Protein AF-A0A496P4K1-F1 (afdb_monomer_lite)

Structure (mmCIF, N/CA/C/O backbone):
data_AF-A0A496P4K1-F1
#
_entry.id   AF-A0A496P4K1-F1
#
loop_
_atom_site.group_PDB
_atom_site.id
_atom_site.type_symbol
_atom_site.label_atom_id
_atom_site.label_alt_id
_atom_site.label_comp_id
_atom_site.label_asym_id
_atom_site.label_entity_id
_atom_site.label_seq_id
_atom_site.pdbx_PDB_ins_code
_atom_site.Cartn_x
_atom_site.Cartn_y
_atom_site.Cartn_z
_atom_site.occupancy
_atom_site.B_iso_or_equiv
_atom_site.auth_seq_id
_atom_site.auth_comp_id
_atom_site.auth_asym_id
_atom_site.auth_atom_id
_atom_site.pdbx_PDB_model_num
ATOM 1 N N . MET A 1 1 ? -12.258 8.356 24.404 1.00 55.25 1 MET A N 1
ATOM 2 C CA . MET A 1 1 ? -12.720 7.614 23.202 1.00 55.25 1 MET A CA 1
ATOM 3 C C . MET A 1 1 ? -12.269 8.239 21.878 1.00 55.25 1 MET A C 1
ATOM 5 O O . MET A 1 1 ? -11.726 7.492 21.076 1.00 55.25 1 MET A O 1
ATOM 9 N N . LYS A 1 2 ? -12.428 9.558 21.637 1.00 53.59 2 LYS A N 1
ATOM 10 C CA . LYS A 1 2 ? -11.995 10.214 20.376 1.00 53.59 2 LYS A CA 1
ATOM 11 C C . LYS A 1 2 ? -10.505 10.001 20.045 1.00 53.59 2 LYS A C 1
ATOM 13 O O . LYS A 1 2 ? -10.204 9.513 18.964 1.00 53.59 2 LYS A O 1
ATOM 18 N N . GLU A 1 3 ? -9.609 10.233 21.006 1.00 62.62 3 GLU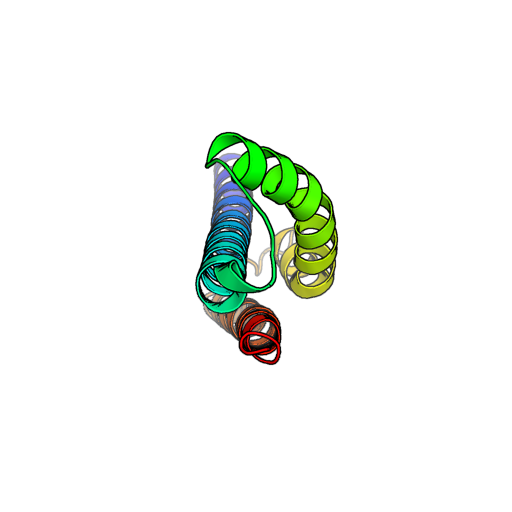 A N 1
ATOM 19 C CA . GLU A 1 3 ? -8.149 10.022 20.874 1.00 62.62 3 GLU A CA 1
ATOM 20 C C . GLU A 1 3 ? -7.757 8.602 20.400 1.00 62.62 3 GLU A C 1
ATOM 22 O O . GLU A 1 3 ? -6.831 8.425 19.612 1.00 62.62 3 GLU A O 1
ATOM 27 N N . SER A 1 4 ? -8.496 7.569 20.830 1.00 72.88 4 SER A N 1
ATOM 28 C CA . SER A 1 4 ? -8.219 6.168 20.463 1.00 72.88 4 SER A CA 1
ATOM 29 C C . SER A 1 4 ? -8.514 5.894 18.989 1.00 72.88 4 SER A C 1
ATOM 31 O O . SER A 1 4 ? -7.758 5.193 18.319 1.00 72.88 4 SER A O 1
ATOM 33 N N . ARG A 1 5 ? -9.593 6.479 18.456 1.00 82.25 5 ARG A N 1
ATOM 34 C CA . ARG A 1 5 ? -10.035 6.210 17.084 1.00 82.25 5 ARG A CA 1
ATOM 35 C C . ARG A 1 5 ? -9.141 6.871 16.044 1.00 82.25 5 ARG A C 1
ATOM 37 O O . ARG A 1 5 ? -8.875 6.245 15.023 1.00 82.25 5 ARG A O 1
ATOM 44 N N . PHE A 1 6 ? -8.636 8.074 16.326 1.00 86.12 6 PHE A N 1
ATOM 45 C CA . PHE A 1 6 ? -7.630 8.725 15.482 1.00 86.12 6 PHE A CA 1
ATOM 46 C C . PHE A 1 6 ? -6.363 7.880 15.367 1.00 86.12 6 PHE A C 1
ATOM 48 O O . PHE A 1 6 ? -5.852 7.694 14.266 1.00 86.12 6 PHE A O 1
ATOM 55 N N . ARG A 1 7 ? -5.902 7.297 16.480 1.00 88.06 7 ARG A N 1
ATOM 56 C CA . ARG A 1 7 ? -4.744 6.396 16.471 1.00 88.06 7 ARG A CA 1
ATOM 57 C C . ARG A 1 7 ? -4.992 5.149 15.622 1.00 88.06 7 ARG A C 1
ATOM 59 O O . ARG A 1 7 ? -4.119 4.762 14.856 1.00 88.06 7 ARG A O 1
ATOM 66 N N . GLU A 1 8 ? -6.169 4.533 15.725 1.00 88.25 8 GLU A N 1
ATOM 67 C CA . GLU A 1 8 ? -6.524 3.361 14.908 1.00 88.25 8 GLU A CA 1
ATOM 68 C C . GLU A 1 8 ? -6.543 3.686 13.406 1.00 88.25 8 GLU A C 1
ATOM 70 O O . GLU A 1 8 ? -5.994 2.925 12.610 1.00 88.25 8 GLU A O 1
ATOM 75 N N . ILE A 1 9 ? -7.110 4.835 13.023 1.00 90.50 9 ILE A N 1
ATOM 76 C CA . ILE A 1 9 ? -7.121 5.301 11.627 1.00 90.50 9 ILE A CA 1
ATOM 77 C C . ILE A 1 9 ? -5.699 5.601 11.149 1.00 90.50 9 ILE A C 1
ATOM 79 O O . ILE A 1 9 ? -5.323 5.191 10.056 1.00 90.50 9 ILE A O 1
ATOM 83 N N . TYR A 1 10 ? -4.883 6.260 11.972 1.00 93.12 10 TYR A N 1
ATOM 84 C CA . TYR A 1 10 ? -3.488 6.537 11.639 1.00 93.12 10 TYR A CA 1
ATOM 85 C C . TYR A 1 10 ? -2.696 5.246 11.394 1.00 93.12 10 TYR A C 1
ATOM 87 O O . TYR A 1 10 ? -1.976 5.139 10.406 1.00 93.12 10 TYR A O 1
ATOM 95 N N . VAL A 1 11 ? -2.875 4.231 12.245 1.00 92.88 11 VAL A N 1
ATOM 96 C CA . VAL A 1 11 ? -2.238 2.917 12.068 1.00 92.88 11 VAL A CA 1
ATOM 97 C C . VAL A 1 11 ? -2.730 2.223 10.795 1.00 92.88 11 VAL A C 1
ATOM 99 O O . VAL A 1 11 ? -1.926 1.601 10.101 1.00 92.88 11 VAL A O 1
ATOM 102 N N . LEU A 1 12 ? -4.021 2.329 10.465 1.00 94.31 12 LEU A N 1
ATOM 103 C CA . LEU A 1 12 ? -4.567 1.802 9.211 1.00 94.31 12 LEU A CA 1
ATOM 104 C C . LEU A 1 12 ? -3.918 2.478 7.995 1.00 94.31 12 LEU A C 1
ATOM 106 O O . LEU A 1 12 ? -3.416 1.780 7.116 1.00 94.31 12 LEU A O 1
ATOM 110 N N . LEU A 1 13 ? -3.871 3.812 7.972 1.00 95.81 13 LEU A N 1
ATOM 111 C CA . LEU A 1 13 ? -3.238 4.580 6.896 1.00 95.81 13 LEU A CA 1
ATOM 112 C C . LEU A 1 13 ? -1.746 4.268 6.776 1.00 95.81 13 LEU A C 1
ATOM 114 O O . LEU A 1 13 ? -1.254 4.083 5.669 1.00 95.81 13 LEU A O 1
ATOM 118 N N . TYR A 1 14 ? -1.041 4.140 7.902 1.00 96.81 14 TYR A N 1
ATOM 119 C CA . TYR A 1 14 ? 0.364 3.743 7.924 1.00 96.81 14 TYR A CA 1
ATOM 120 C C . TYR A 1 14 ? 0.574 2.362 7.290 1.00 96.81 14 TYR A C 1
ATOM 122 O O . TYR A 1 14 ? 1.437 2.201 6.431 1.00 96.81 14 TYR A O 1
ATOM 130 N N . ARG A 1 15 ? -0.244 1.369 7.662 1.00 96.50 15 ARG A N 1
ATOM 131 C CA . ARG A 1 15 ? -0.164 0.011 7.100 1.00 96.50 15 ARG A CA 1
ATOM 132 C C . ARG A 1 15 ? -0.469 -0.005 5.603 1.00 96.50 15 ARG A C 1
ATOM 134 O O . ARG A 1 15 ? 0.277 -0.621 4.856 1.00 96.50 15 ARG A O 1
ATOM 141 N N . LEU A 1 16 ? -1.502 0.708 5.151 1.00 96.94 16 LEU A N 1
ATOM 142 C CA . LEU A 1 16 ? -1.779 0.845 3.716 1.00 96.94 16 LEU A CA 1
ATOM 143 C C . LEU A 1 16 ? -0.622 1.546 2.991 1.00 96.94 16 LEU A C 1
ATOM 145 O O . LEU A 1 16 ? -0.193 1.080 1.941 1.00 96.94 16 LEU A O 1
ATOM 149 N N . GLY A 1 17 ? -0.059 2.603 3.579 1.00 97.19 17 GLY A N 1
ATOM 150 C CA . GLY A 1 17 ? 1.110 3.303 3.044 1.00 97.19 17 GLY A CA 1
ATOM 151 C C . GLY A 1 17 ? 2.335 2.398 2.879 1.00 97.19 17 GLY A C 1
ATOM 152 O O . GLY A 1 17 ? 3.043 2.514 1.881 1.00 97.19 17 GLY A O 1
ATOM 153 N N . LEU A 1 18 ? 2.555 1.449 3.796 1.00 97.62 18 LEU A N 1
ATOM 154 C CA . LEU A 1 18 ? 3.598 0.432 3.630 1.00 97.62 18 LEU A CA 1
ATOM 155 C C . LEU A 1 18 ? 3.336 -0.455 2.409 1.00 97.62 18 LEU A C 1
ATOM 157 O O . LEU A 1 18 ? 4.263 -0.705 1.645 1.00 97.62 18 LEU A O 1
ATOM 161 N N . VAL A 1 19 ? 2.094 -0.899 2.189 1.00 97.38 19 VAL A N 1
ATOM 162 C CA . VAL A 1 19 ? 1.743 -1.698 1.000 1.00 97.38 19 VAL A CA 1
ATOM 163 C C . VAL A 1 19 ? 2.040 -0.915 -0.282 1.00 97.38 19 VAL A C 1
ATOM 165 O O . VAL A 1 19 ? 2.691 -1.451 -1.177 1.00 97.38 19 VAL A O 1
ATOM 168 N N . PHE A 1 20 ? 1.655 0.364 -0.340 1.00 96.44 20 PHE A N 1
ATOM 169 C CA . PHE A 1 20 ? 1.995 1.246 -1.462 1.00 96.44 20 PHE A CA 1
ATOM 170 C C . PHE A 1 20 ? 3.506 1.338 -1.687 1.00 96.44 20 PHE A C 1
ATOM 172 O O . PHE A 1 20 ? 3.964 1.192 -2.818 1.00 96.44 20 PHE A O 1
ATOM 179 N N . LEU A 1 21 ? 4.293 1.534 -0.624 1.00 96.56 21 LEU A N 1
ATOM 180 C CA . LEU A 1 21 ? 5.751 1.590 -0.723 1.00 96.56 21 LEU A CA 1
ATOM 181 C C . LEU A 1 21 ? 6.323 0.306 -1.341 1.00 96.56 21 LEU A C 1
ATOM 183 O O . LEU A 1 21 ? 7.146 0.382 -2.252 1.00 96.56 21 LEU A O 1
ATOM 187 N N . PHE A 1 22 ? 5.871 -0.866 -0.888 1.00 96.44 22 PHE A N 1
ATOM 188 C CA . PHE A 1 22 ? 6.334 -2.142 -1.434 1.00 96.44 22 PHE A CA 1
ATOM 189 C C . PHE A 1 22 ? 5.942 -2.321 -2.903 1.00 96.44 22 PHE A C 1
ATOM 191 O O . PHE A 1 22 ? 6.787 -2.736 -3.696 1.00 96.44 22 PHE A O 1
ATOM 198 N N . TYR A 1 23 ? 4.721 -1.950 -3.294 1.00 95.50 23 TYR A N 1
ATOM 199 C CA . TYR A 1 23 ? 4.290 -1.988 -4.698 1.00 95.50 23 TYR A CA 1
ATOM 200 C C . TYR A 1 23 ? 5.152 -1.082 -5.586 1.00 95.50 23 TYR A C 1
ATOM 202 O O . TYR A 1 23 ? 5.602 -1.514 -6.645 1.00 95.50 23 TYR A O 1
ATOM 210 N N . GLN A 1 24 ? 5.494 0.123 -5.122 1.00 95.56 24 GLN A N 1
ATOM 211 C CA . GLN A 1 24 ? 6.399 1.012 -5.857 1.00 95.56 24 GLN A CA 1
ATOM 212 C C . GLN A 1 24 ? 7.816 0.434 -5.981 1.00 95.56 24 GLN A C 1
ATOM 214 O O . GLN A 1 24 ? 8.446 0.592 -7.026 1.00 95.56 24 GLN A O 1
ATOM 219 N N . ILE A 1 25 ? 8.308 -0.271 -4.954 1.00 95.69 25 ILE A N 1
ATOM 220 C CA . ILE A 1 25 ? 9.581 -1.005 -5.033 1.00 95.69 25 ILE A CA 1
ATOM 221 C C . ILE A 1 25 ? 9.489 -2.114 -6.088 1.00 95.69 25 ILE A C 1
ATOM 223 O O . ILE A 1 25 ? 10.387 -2.225 -6.920 1.00 95.69 25 ILE A O 1
ATOM 227 N N . ALA A 1 26 ? 8.410 -2.904 -6.103 1.00 95.06 26 ALA A N 1
ATOM 228 C CA . ALA A 1 26 ? 8.224 -3.940 -7.119 1.00 95.06 26 ALA A CA 1
ATOM 229 C C . ALA A 1 26 ? 8.157 -3.350 -8.536 1.00 95.06 26 ALA A C 1
ATOM 231 O O . ALA A 1 26 ? 8.854 -3.827 -9.425 1.00 95.06 26 ALA A O 1
ATOM 232 N N . ARG A 1 27 ? 7.409 -2.261 -8.739 1.00 93.75 27 ARG A N 1
ATOM 233 C CA . ARG A 1 27 ? 7.339 -1.542 -10.021 1.00 93.75 27 ARG A CA 1
ATOM 234 C C . ARG A 1 27 ? 8.710 -1.051 -10.490 1.00 93.75 27 ARG A C 1
ATOM 236 O O . ARG A 1 27 ? 9.049 -1.202 -11.664 1.00 93.75 27 ARG A O 1
ATOM 243 N N . LEU A 1 28 ? 9.505 -0.489 -9.578 1.00 93.94 28 LEU A N 1
ATOM 244 C CA . LEU A 1 28 ? 10.855 -0.022 -9.887 1.00 93.94 28 LEU A CA 1
ATOM 245 C C . LEU A 1 28 ? 11.769 -1.180 -10.294 1.00 93.94 28 LEU A C 1
ATOM 247 O O . LEU A 1 28 ? 12.510 -1.059 -11.268 1.00 93.94 28 LEU A O 1
ATOM 251 N N . LEU A 1 29 ? 11.703 -2.301 -9.572 1.00 93.62 29 LEU A N 1
ATOM 252 C CA . LEU A 1 29 ? 12.478 -3.498 -9.889 1.00 93.62 29 LEU A CA 1
ATOM 253 C C . LEU A 1 29 ? 12.056 -4.103 -11.233 1.00 93.62 29 LEU A C 1
ATOM 255 O O . LEU A 1 29 ? 12.925 -4.413 -12.043 1.00 93.62 29 LEU A O 1
ATOM 259 N N . PHE A 1 30 ? 10.753 -4.202 -11.503 1.00 93.00 30 PHE A N 1
ATOM 260 C CA . PHE A 1 30 ? 10.227 -4.651 -12.792 1.00 93.00 30 PHE A CA 1
ATOM 261 C C . PHE A 1 30 ? 10.798 -3.816 -13.942 1.00 93.00 30 PHE A C 1
ATOM 263 O O . PHE A 1 30 ? 11.345 -4.366 -14.897 1.00 93.00 30 PHE A O 1
ATOM 270 N N . TRP A 1 31 ? 10.747 -2.485 -13.834 1.00 92.00 31 TRP A N 1
ATOM 271 C CA . TRP A 1 31 ? 11.353 -1.614 -14.839 1.00 92.00 31 TRP A CA 1
ATOM 272 C C . TRP A 1 31 ? 12.868 -1.826 -14.950 1.00 92.00 31 TRP A C 1
ATOM 274 O O . TRP A 1 31 ? 13.391 -1.923 -16.057 1.00 92.00 31 TRP A O 1
ATOM 284 N N . PHE A 1 32 ? 13.574 -1.937 -13.823 1.00 91.00 32 PHE A N 1
ATOM 285 C CA . PHE A 1 32 ? 15.024 -2.112 -13.808 1.00 91.00 32 PHE A CA 1
ATOM 286 C C . PHE A 1 32 ? 15.471 -3.383 -14.547 1.00 91.00 32 PHE A C 1
ATOM 288 O O . PHE A 1 32 ? 16.409 -3.321 -15.346 1.00 91.00 32 PHE A O 1
ATOM 295 N N . PHE A 1 33 ? 14.787 -4.511 -14.328 1.00 91.19 33 PHE A N 1
ATOM 296 C CA . PHE A 1 33 ? 15.089 -5.777 -15.007 1.00 91.19 33 PHE A CA 1
ATOM 297 C C . PHE A 1 33 ? 14.672 -5.781 -16.483 1.00 91.19 33 PHE A C 1
ATOM 299 O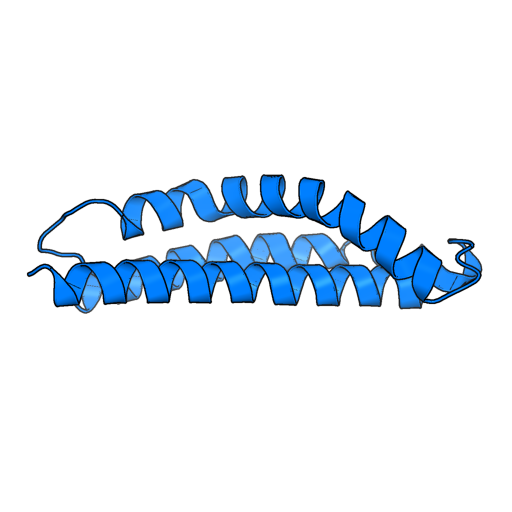 O . PHE A 1 33 ? 15.347 -6.405 -17.297 1.00 91.19 33 PHE A O 1
ATOM 306 N N . ASN A 1 34 ? 13.641 -5.016 -16.853 1.00 91.62 34 ASN A N 1
ATOM 307 C CA . ASN A 1 34 ? 13.109 -4.961 -18.219 1.00 91.62 34 ASN A CA 1
ATOM 308 C C . ASN A 1 34 ? 13.507 -3.688 -18.982 1.00 91.62 34 ASN A C 1
ATOM 310 O O . ASN A 1 34 ? 12.927 -3.372 -20.021 1.00 91.62 34 ASN A O 1
ATOM 314 N N . ARG A 1 35 ? 14.520 -2.951 -18.514 1.00 88.44 35 ARG A N 1
ATOM 315 C CA . ARG A 1 35 ? 14.947 -1.663 -19.096 1.00 88.44 35 ARG A CA 1
ATOM 316 C C . ARG A 1 35 ? 15.359 -1.736 -20.572 1.00 88.44 35 ARG A C 1
ATOM 318 O O . ARG A 1 35 ? 15.342 -0.730 -21.266 1.00 88.44 35 ARG A O 1
ATOM 325 N N . ASN A 1 36 ? 15.767 -2.917 -21.041 1.00 87.06 36 ASN A N 1
ATOM 326 C CA . ASN A 1 36 ? 16.148 -3.137 -22.438 1.00 87.06 36 ASN A CA 1
ATOM 327 C C . ASN A 1 36 ? 14.917 -3.281 -23.353 1.00 87.06 36 ASN A C 1
ATOM 329 O O . ASN A 1 36 ? 15.012 -3.027 -24.551 1.00 87.06 36 ASN A O 1
ATOM 333 N N . LEU A 1 37 ? 13.776 -3.685 -22.787 1.00 87.62 37 LEU A N 1
ATOM 334 C CA . LEU A 1 37 ? 12.501 -3.864 -23.482 1.00 87.62 37 LEU A CA 1
ATOM 335 C C . LEU A 1 37 ? 11.626 -2.609 -23.367 1.00 87.62 37 LEU A C 1
ATOM 337 O O . LEU A 1 37 ? 10.984 -2.194 -24.331 1.00 87.62 37 LEU A O 1
ATOM 341 N N . ILE A 1 38 ? 11.623 -1.986 -22.188 1.00 87.75 38 ILE A N 1
ATOM 342 C CA . ILE A 1 38 ? 10.824 -0.806 -21.869 1.00 87.75 38 ILE A CA 1
ATOM 343 C C . ILE A 1 38 ? 11.664 0.443 -22.142 1.00 87.75 38 ILE A C 1
ATOM 345 O O . ILE A 1 38 ? 12.531 0.810 -21.349 1.00 87.75 38 ILE A O 1
ATOM 349 N N . LYS A 1 39 ? 11.388 1.114 -23.263 1.00 85.75 39 LYS A N 1
ATOM 350 C CA . LYS A 1 39 ? 12.038 2.380 -23.620 1.00 85.75 39 LYS A CA 1
ATOM 351 C C . LYS A 1 39 ? 11.542 3.497 -22.706 1.00 85.75 39 LYS A C 1
ATOM 353 O O . LYS A 1 39 ? 10.4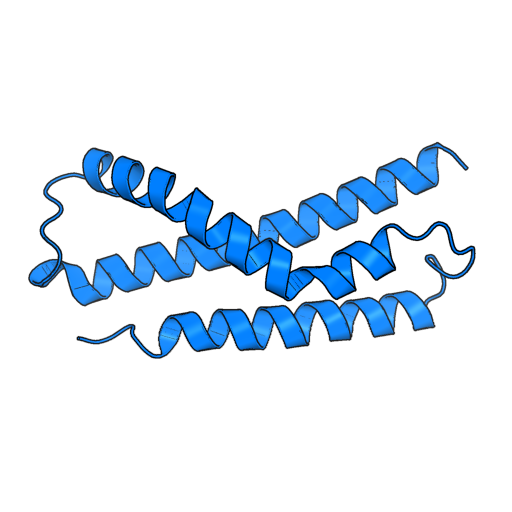65 4.037 -22.921 1.00 85.75 39 LYS A O 1
ATOM 358 N N . ILE A 1 40 ? 12.329 3.802 -21.682 1.00 90.19 40 ILE A N 1
ATOM 359 C CA . ILE A 1 40 ? 12.189 4.996 -20.849 1.00 90.19 40 ILE A CA 1
ATOM 360 C C . ILE A 1 40 ? 13.532 5.712 -20.896 1.00 90.19 40 ILE A C 1
ATOM 362 O O . ILE A 1 40 ? 14.552 5.160 -20.476 1.00 90.19 40 ILE A O 1
ATOM 366 N N . GLU A 1 41 ? 13.534 6.922 -21.437 1.00 86.75 41 GLU A N 1
ATOM 367 C CA . GLU A 1 41 ? 14.746 7.679 -21.755 1.00 86.75 41 GLU A CA 1
ATOM 368 C C . GLU A 1 41 ? 15.188 8.577 -20.592 1.00 86.75 41 GLU A C 1
ATOM 370 O O . GLU A 1 41 ? 16.331 9.034 -20.548 1.00 86.75 41 GLU A O 1
ATOM 375 N N . SER A 1 42 ? 14.306 8.819 -19.613 1.00 90.69 42 SER A N 1
ATOM 376 C CA . SER A 1 42 ? 14.616 9.667 -18.459 1.00 90.69 42 SER A CA 1
ATOM 377 C C . SER A 1 42 ? 13.914 9.242 -17.168 1.00 90.69 42 SER A C 1
ATOM 379 O O . SER A 1 42 ? 12.846 8.633 -17.169 1.00 90.69 42 SER A O 1
ATOM 381 N N . ALA A 1 43 ? 14.480 9.651 -16.028 1.00 89.44 43 ALA A N 1
ATOM 382 C CA . ALA A 1 43 ? 13.835 9.467 -14.727 1.00 89.44 43 ALA A CA 1
ATOM 383 C C . ALA A 1 43 ? 12.478 10.194 -14.643 1.00 89.44 43 ALA A C 1
ATOM 385 O O . ALA A 1 43 ? 11.546 9.683 -14.031 1.00 89.44 43 ALA A O 1
ATOM 386 N N . SER A 1 44 ? 12.349 11.362 -15.284 1.00 92.94 44 SER A N 1
ATOM 387 C CA . SER A 1 44 ? 11.088 12.117 -15.344 1.00 92.94 44 SER A CA 1
ATOM 388 C C . SER A 1 44 ? 9.985 11.309 -16.026 1.00 92.94 44 SER A C 1
ATOM 390 O O . SER A 1 44 ? 8.868 11.214 -15.519 1.00 92.94 44 SER A O 1
ATOM 392 N N . GLU A 1 45 ? 10.320 10.663 -17.141 1.00 93.38 45 GLU A N 1
ATOM 393 C CA . GLU A 1 45 ? 9.404 9.793 -17.872 1.00 93.38 45 GLU A CA 1
ATOM 394 C C . GLU A 1 45 ? 8.999 8.566 -17.041 1.00 93.38 45 GLU A C 1
ATOM 396 O O . GLU A 1 45 ? 7.807 8.267 -16.951 1.00 93.38 45 GLU A O 1
ATOM 401 N N . TYR A 1 46 ? 9.947 7.933 -16.335 1.00 94.12 46 TYR A N 1
ATOM 402 C CA . TYR A 1 46 ? 9.631 6.867 -15.376 1.00 94.12 46 TYR A CA 1
ATOM 403 C C . TYR A 1 46 ? 8.622 7.332 -14.319 1.00 94.12 46 TYR A C 1
ATOM 405 O O . TYR A 1 46 ? 7.613 6.662 -14.100 1.00 94.12 46 TYR A O 1
ATOM 413 N N . PHE A 1 47 ? 8.860 8.479 -13.671 1.00 93.19 47 PHE A N 1
ATOM 414 C CA . PHE A 1 47 ? 7.957 8.990 -12.635 1.00 93.19 47 PHE A CA 1
ATOM 415 C C . PHE A 1 47 ? 6.574 9.344 -13.188 1.00 93.19 47 PHE A C 1
ATOM 417 O O . PHE A 1 47 ? 5.580 9.106 -12.504 1.00 93.19 47 PHE A O 1
ATOM 424 N N . ASN A 1 48 ? 6.493 9.846 -14.422 1.00 93.25 48 ASN A N 1
ATOM 425 C CA . ASN A 1 48 ? 5.222 10.107 -15.096 1.00 93.25 48 ASN A CA 1
ATOM 426 C C . ASN A 1 48 ? 4.425 8.808 -15.289 1.00 93.25 48 ASN A C 1
ATOM 428 O O . ASN A 1 48 ? 3.266 8.716 -14.889 1.00 93.25 48 ASN A O 1
ATOM 432 N N . ILE A 1 49 ? 5.065 7.765 -15.822 1.00 92.00 49 ILE A N 1
ATOM 433 C CA . ILE A 1 49 ? 4.428 6.457 -16.033 1.00 92.00 49 ILE A CA 1
ATOM 434 C C . ILE A 1 49 ? 4.060 5.804 -14.692 1.00 92.00 49 ILE A C 1
ATOM 436 O O . ILE A 1 49 ? 2.958 5.274 -14.535 1.00 92.00 49 ILE A O 1
ATOM 440 N N . ALA A 1 50 ? 4.945 5.876 -13.696 1.00 93.44 50 ALA A N 1
ATOM 441 C CA . ALA A 1 50 ? 4.698 5.339 -12.361 1.00 93.44 50 ALA A CA 1
ATOM 442 C C . ALA A 1 50 ? 3.537 6.056 -11.649 1.00 93.44 50 ALA A C 1
ATOM 444 O O . ALA A 1 50 ? 2.772 5.406 -10.934 1.00 93.44 50 ALA A O 1
ATOM 445 N N . TYR A 1 51 ? 3.360 7.363 -11.869 1.00 92.62 51 TYR A N 1
ATOM 446 C CA . TYR A 1 51 ? 2.226 8.127 -11.344 1.00 92.62 51 TYR A CA 1
ATOM 447 C C . TYR A 1 51 ? 0.891 7.594 -11.877 1.00 92.62 51 TYR A C 1
ATOM 449 O O . TYR A 1 51 ? -0.002 7.283 -11.090 1.00 92.62 51 TYR A O 1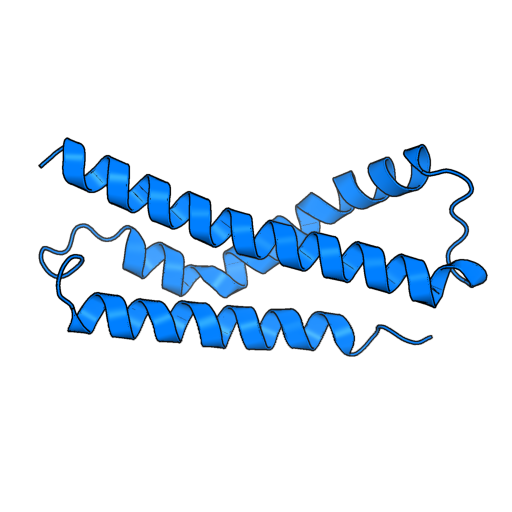
ATOM 457 N N . TYR A 1 52 ? 0.770 7.379 -13.190 1.00 91.94 52 TYR A N 1
ATOM 458 C CA . TYR A 1 52 ? -0.436 6.765 -13.760 1.00 91.94 52 TYR A CA 1
ATOM 459 C C . TYR A 1 52 ? -0.618 5.312 -13.305 1.00 91.94 52 TYR A C 1
ATOM 461 O O . TYR A 1 52 ? -1.732 4.891 -12.988 1.00 91.94 52 TYR A O 1
ATOM 469 N N . GLY A 1 53 ? 0.482 4.565 -13.181 1.00 91.69 53 GLY A N 1
ATOM 470 C CA . GLY A 1 53 ? 0.481 3.216 -12.615 1.00 91.69 53 GLY A CA 1
ATOM 471 C C . GLY A 1 53 ? -0.032 3.155 -11.172 1.00 91.69 53 GLY A C 1
ATOM 472 O O . GLY A 1 53 ? -0.650 2.168 -10.779 1.00 91.69 53 GLY A O 1
ATOM 473 N N . THR A 1 54 ? 0.126 4.235 -10.405 1.00 93.25 54 THR A N 1
ATOM 474 C CA . THR A 1 54 ? -0.319 4.300 -9.006 1.00 93.25 54 THR A CA 1
ATOM 475 C C . THR A 1 54 ? -1.844 4.197 -8.892 1.00 93.25 54 THR A C 1
ATOM 477 O O . THR A 1 54 ? -2.344 3.647 -7.912 1.00 93.25 54 THR A O 1
ATOM 480 N N . ALA A 1 55 ? -2.614 4.659 -9.885 1.00 92.25 55 ALA A N 1
ATOM 481 C CA . ALA A 1 55 ? -4.073 4.506 -9.887 1.00 92.25 55 ALA A CA 1
ATOM 482 C C . ALA A 1 55 ? -4.500 3.029 -10.023 1.00 92.25 55 ALA A C 1
ATOM 484 O O . ALA A 1 55 ? -5.431 2.574 -9.348 1.00 92.25 55 ALA A O 1
ATOM 485 N N . PHE A 1 56 ? -3.777 2.264 -10.847 1.00 92.44 56 PHE A N 1
ATOM 486 C CA . PHE A 1 56 ? -3.965 0.819 -10.972 1.00 92.44 56 PHE A CA 1
ATOM 487 C C . PHE A 1 56 ? -3.608 0.106 -9.661 1.00 92.44 56 PHE A C 1
ATOM 489 O O . PHE A 1 56 ? -4.431 -0.641 -9.126 1.00 92.44 56 PHE A O 1
ATOM 496 N N . ASP A 1 57 ? -2.445 0.423 -9.083 1.00 94.69 57 ASP A N 1
ATOM 497 C CA . ASP A 1 57 ? -2.010 -0.158 -7.805 1.00 94.69 57 ASP A CA 1
ATOM 498 C C . ASP A 1 57 ? -2.979 0.179 -6.677 1.00 94.69 57 ASP A C 1
ATOM 500 O O . ASP A 1 57 ? -3.309 -0.683 -5.872 1.00 94.69 57 ASP A O 1
ATOM 504 N N . THR A 1 58 ? -3.504 1.407 -6.645 1.00 95.25 58 THR A N 1
ATOM 505 C CA . THR A 1 58 ? -4.503 1.833 -5.656 1.00 95.25 58 THR A CA 1
ATOM 506 C C . THR A 1 58 ? -5.712 0.909 -5.679 1.00 95.25 58 THR A C 1
ATOM 508 O O . THR A 1 58 ? -6.154 0.438 -4.632 1.00 95.25 58 THR A O 1
ATOM 511 N N . THR A 1 59 ? -6.223 0.608 -6.872 1.00 95.19 59 THR A N 1
ATOM 512 C CA . THR A 1 59 ? -7.374 -0.282 -7.037 1.00 95.19 59 THR A CA 1
ATOM 513 C C . THR A 1 59 ? -7.048 -1.688 -6.532 1.00 95.19 59 THR A C 1
ATOM 515 O O . THR A 1 59 ? -7.790 -2.232 -5.714 1.00 95.19 59 THR A O 1
ATOM 518 N N . ALA A 1 60 ? -5.907 -2.250 -6.942 1.00 94.50 60 ALA A N 1
ATOM 519 C CA . ALA A 1 60 ? -5.470 -3.578 -6.511 1.00 94.50 60 ALA A CA 1
ATOM 520 C C 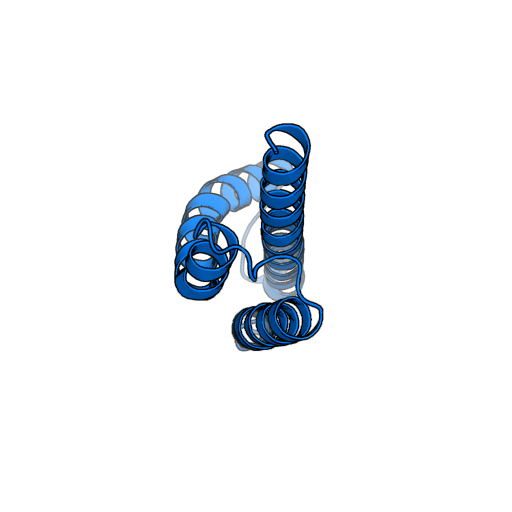. ALA A 1 60 ? -5.271 -3.659 -4.986 1.00 94.50 60 ALA A C 1
ATOM 522 O O . ALA A 1 60 ? -5.795 -4.564 -4.334 1.00 94.50 60 ALA A O 1
ATOM 523 N N . ILE A 1 61 ? -4.581 -2.677 -4.399 1.00 96.12 61 ILE A N 1
ATOM 524 C CA . ILE A 1 61 ? -4.310 -2.591 -2.961 1.00 96.12 61 ILE A CA 1
ATOM 525 C C . ILE A 1 61 ? -5.616 -2.520 -2.174 1.00 96.12 61 ILE A C 1
ATOM 527 O O . ILE A 1 61 ? -5.763 -3.247 -1.188 1.00 96.12 61 ILE A O 1
ATOM 531 N N . LEU A 1 62 ? -6.571 -1.687 -2.600 1.00 96.19 62 LEU A N 1
ATOM 532 C CA . LEU A 1 62 ? -7.868 -1.561 -1.934 1.00 96.19 62 LEU A CA 1
ATOM 533 C C . LEU A 1 62 ? -8.685 -2.855 -2.016 1.00 96.19 62 LEU A C 1
ATOM 535 O O . LEU A 1 62 ? -9.278 -3.238 -1.009 1.00 96.19 62 LEU A O 1
ATOM 539 N N . TYR A 1 63 ? -8.678 -3.557 -3.154 1.00 95.94 63 TYR A N 1
ATOM 540 C CA . TYR A 1 63 ? -9.358 -4.850 -3.282 1.00 95.94 63 TYR A CA 1
ATOM 541 C C . TYR A 1 63 ? -8.739 -5.922 -2.381 1.00 95.94 63 TYR A C 1
ATOM 543 O O . TYR A 1 63 ? -9.455 -6.557 -1.605 1.00 95.94 63 TYR A O 1
ATOM 551 N N . ILE A 1 64 ? -7.414 -6.085 -2.422 1.00 97.06 64 ILE A N 1
ATOM 552 C CA . ILE A 1 64 ? -6.693 -7.065 -1.593 1.00 97.06 64 ILE A CA 1
ATOM 553 C C . ILE A 1 64 ? -6.883 -6.773 -0.099 1.00 97.06 64 ILE A C 1
ATOM 555 O O . ILE A 1 64 ? -7.051 -7.694 0.703 1.00 97.06 64 ILE A O 1
ATOM 559 N N . ASN A 1 65 ? -6.910 -5.493 0.282 1.00 97.75 65 ASN A N 1
ATOM 560 C CA . ASN A 1 65 ? -7.056 -5.072 1.673 1.00 97.75 65 ASN A CA 1
ATOM 561 C C . ASN A 1 65 ? -8.505 -4.808 2.099 1.00 97.75 65 ASN A C 1
ATOM 563 O O . ASN A 1 65 ? -8.706 -4.400 3.241 1.00 97.75 65 ASN A O 1
ATOM 567 N N . ALA A 1 66 ? -9.520 -5.052 1.265 1.00 96.88 66 ALA A N 1
ATOM 568 C CA . ALA A 1 66 ? -10.908 -4.695 1.580 1.00 96.88 66 ALA A CA 1
ATOM 569 C C . ALA A 1 66 ? -11.383 -5.316 2.907 1.00 96.88 66 ALA A C 1
ATOM 571 O O . ALA A 1 66 ? -11.919 -4.618 3.770 1.00 96.88 66 ALA A O 1
ATOM 572 N N . LEU A 1 67 ? -11.099 -6.608 3.117 1.00 95.88 67 LEU A N 1
ATOM 573 C CA . LEU A 1 67 ? -11.408 -7.303 4.370 1.00 95.88 67 LEU A CA 1
ATOM 574 C C . LEU A 1 67 ? -10.640 -6.705 5.557 1.00 95.88 67 LEU A C 1
ATOM 576 O O . LEU A 1 67 ? -11.214 -6.476 6.620 1.00 95.88 67 LEU A O 1
ATOM 580 N N . PHE A 1 68 ? -9.348 -6.429 5.382 1.00 96.38 68 PHE A N 1
ATOM 581 C CA . PHE A 1 68 ? -8.506 -5.847 6.426 1.00 96.38 68 PHE A CA 1
ATOM 582 C C . PHE A 1 68 ? -8.975 -4.439 6.832 1.00 96.38 68 PHE A C 1
ATOM 584 O O . PHE A 1 68 ? -9.057 -4.133 8.025 1.00 96.38 68 PHE A O 1
ATOM 591 N N . ILE A 1 69 ? -9.318 -3.599 5.852 1.00 95.88 69 ILE A N 1
ATOM 592 C CA . ILE A 1 69 ? -9.854 -2.247 6.044 1.00 95.88 69 ILE A CA 1
ATOM 593 C C . ILE A 1 69 ? -11.186 -2.322 6.787 1.00 95.88 69 ILE A C 1
ATOM 595 O O . ILE A 1 69 ? -11.346 -1.657 7.812 1.00 95.88 69 ILE A O 1
ATOM 599 N N . LEU A 1 70 ? -12.107 -3.173 6.323 1.00 94.12 70 LEU A N 1
ATOM 600 C CA . LEU A 1 70 ? -13.409 -3.366 6.955 1.00 94.12 70 LEU A CA 1
ATOM 601 C C . LEU A 1 70 ? -13.236 -3.749 8.431 1.00 94.12 70 LEU A C 1
ATOM 603 O O . LEU A 1 70 ? -13.719 -3.042 9.313 1.00 94.12 70 LEU A O 1
ATOM 607 N N . LEU A 1 71 ? -12.459 -4.797 8.716 1.00 92.62 71 LEU A N 1
ATOM 608 C CA . LEU A 1 71 ? -12.190 -5.255 10.083 1.00 92.62 71 LEU A CA 1
ATOM 609 C C . LEU A 1 71 ? -11.472 -4.200 10.950 1.00 92.62 71 LEU A C 1
ATOM 611 O O . LEU A 1 71 ? -11.618 -4.206 12.172 1.00 92.62 71 LEU A O 1
ATOM 615 N N . SER A 1 72 ? -10.715 -3.277 10.355 1.00 91.44 72 SER A N 1
ATOM 616 C CA . SER A 1 72 ? -10.015 -2.209 11.088 1.00 91.44 72 SER A CA 1
ATOM 617 C C . SER A 1 72 ? -10.912 -1.009 11.429 1.00 91.44 72 SER A C 1
ATOM 619 O O . SER A 1 72 ? -10.675 -0.320 12.428 1.00 91.44 72 SER A O 1
ATOM 621 N N . ILE A 1 73 ? -11.942 -0.744 10.618 1.00 90.31 73 ILE A N 1
ATOM 622 C CA . ILE A 1 73 ? -12.826 0.423 10.774 1.00 90.31 73 ILE A CA 1
ATOM 623 C C . ILE A 1 73 ? -14.037 0.119 11.658 1.00 90.31 73 ILE A C 1
ATOM 625 O O . ILE A 1 73 ? -14.482 1.025 12.367 1.00 90.31 73 ILE A O 1
ATOM 629 N N . ILE A 1 74 ? -14.560 -1.119 11.659 1.00 86.50 74 ILE A N 1
ATOM 630 C CA . ILE A 1 74 ? -15.771 -1.439 12.435 1.00 86.50 74 ILE A CA 1
ATOM 631 C C . ILE A 1 74 ? -15.559 -1.015 13.902 1.00 86.50 74 ILE A C 1
ATOM 633 O O . ILE A 1 74 ? -14.534 -1.362 14.501 1.00 86.50 74 ILE A O 1
ATOM 637 N N . PRO A 1 75 ? -16.499 -0.262 14.505 1.00 75.62 75 PRO A N 1
ATOM 638 C CA . PRO A 1 75 ? -16.374 0.256 15.863 1.00 75.62 75 PRO A CA 1
ATOM 639 C C . PRO A 1 75 ? -16.676 -0.830 16.909 1.00 75.62 75 PRO A C 1
ATOM 641 O O . PRO A 1 75 ? -17.509 -0.641 17.794 1.00 75.62 75 PRO A O 1
ATOM 644 N N . LEU A 1 76 ? -16.017 -1.988 16.821 1.00 77.00 76 LEU A N 1
ATOM 645 C CA . LEU A 1 76 ? -16.149 -3.023 17.837 1.00 77.00 76 LEU A CA 1
ATOM 646 C C . LEU A 1 76 ? -15.265 -2.680 19.038 1.00 77.00 76 LEU A C 1
ATOM 648 O O . LEU A 1 76 ? -14.092 -2.327 18.904 1.00 77.00 76 LEU A O 1
ATOM 652 N N . THR A 1 77 ? -15.786 -2.898 20.242 1.00 74.56 77 THR A N 1
ATOM 653 C CA . THR A 1 77 ? -15.012 -2.799 21.494 1.00 74.56 77 THR A CA 1
ATOM 654 C C . THR A 1 77 ? -13.896 -3.848 21.591 1.00 74.56 77 THR A C 1
ATOM 656 O O . THR A 1 77 ? -13.078 -3.806 22.507 1.00 74.56 77 THR A O 1
ATOM 659 N N . ILE A 1 78 ? -13.838 -4.795 20.645 1.00 81.56 78 ILE A N 1
ATOM 660 C CA . ILE A 1 78 ? -12.813 -5.839 20.573 1.00 81.56 78 ILE A CA 1
ATOM 661 C C . ILE A 1 78 ? -11.569 -5.421 19.786 1.00 81.56 78 ILE A C 1
ATOM 663 O O . ILE A 1 78 ? -10.578 -6.145 19.854 1.00 81.56 78 ILE A O 1
ATOM 667 N N . ASN A 1 79 ? -11.583 -4.279 19.085 1.00 79.00 79 ASN A N 1
ATOM 668 C CA . ASN A 1 79 ? -10.479 -3.876 18.208 1.00 79.00 79 ASN A CA 1
ATOM 669 C C . ASN A 1 79 ? -9.143 -3.764 18.949 1.00 79.00 79 ASN A C 1
ATOM 671 O O . ASN A 1 79 ? -8.099 -4.046 18.378 1.00 79.00 79 ASN A O 1
ATOM 675 N N . THR A 1 80 ? -9.151 -3.420 20.235 1.00 80.31 80 THR A N 1
A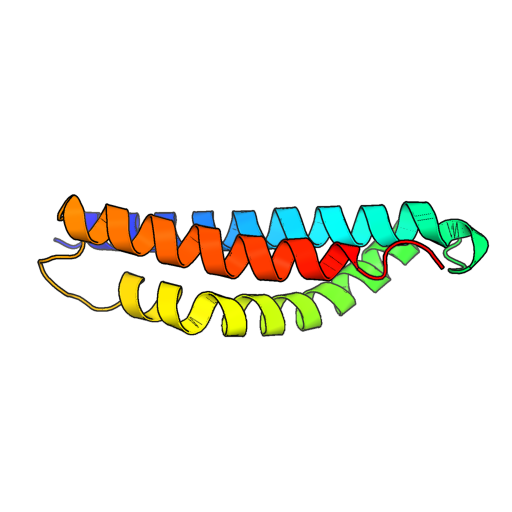TOM 676 C CA . THR A 1 80 ? -7.937 -3.304 21.058 1.00 80.31 80 THR A CA 1
ATOM 677 C C . THR A 1 80 ? -7.506 -4.623 21.710 1.00 80.31 80 THR A C 1
ATOM 679 O O . THR A 1 80 ? -6.434 -4.688 22.317 1.00 80.31 80 THR A O 1
ATOM 682 N N . LYS A 1 81 ? -8.294 -5.703 21.591 1.00 88.94 81 LYS A N 1
ATOM 683 C CA . LYS A 1 81 ? -7.949 -7.007 22.174 1.00 88.94 81 LYS A CA 1
ATOM 684 C C . LYS A 1 81 ? -6.752 -7.619 21.446 1.00 88.94 81 LYS A C 1
ATOM 686 O O . LYS A 1 81 ? -6.693 -7.643 20.217 1.00 88.94 81 LYS A O 1
ATOM 691 N N . LYS A 1 82 ? -5.831 -8.213 22.215 1.00 89.19 82 LYS A N 1
ATOM 692 C CA . LYS A 1 82 ? -4.625 -8.875 21.682 1.00 89.19 82 LYS A CA 1
ATOM 693 C C . LYS A 1 82 ? -4.950 -9.959 20.647 1.00 89.19 82 LYS A C 1
ATOM 695 O O . LYS A 1 82 ? -4.268 -10.051 19.632 1.00 89.19 82 LYS A O 1
ATOM 700 N N . SER A 1 83 ? -5.998 -10.753 20.877 1.00 91.62 83 SER A N 1
ATOM 701 C CA . SER A 1 83 ? -6.441 -11.791 19.935 1.00 91.62 83 SER A CA 1
ATOM 702 C C . SER A 1 83 ? -6.916 -11.205 18.604 1.00 91.62 83 SER A C 1
ATOM 704 O O . SER A 1 83 ? -6.546 -11.712 17.549 1.00 91.62 83 SER A O 1
ATOM 706 N N . TYR A 1 84 ? -7.665 -10.101 18.646 1.00 92.12 84 TYR A N 1
ATOM 707 C CA . TYR A 1 84 ? -8.158 -9.418 17.453 1.00 92.12 84 TYR A CA 1
ATOM 708 C C . TYR A 1 84 ? -7.020 -8.791 16.644 1.00 92.12 84 TYR A C 1
ATOM 710 O O . TYR A 1 84 ? -6.945 -8.970 15.432 1.00 92.12 84 TYR A O 1
ATOM 718 N N . GLN A 1 85 ? -6.069 -8.134 17.316 1.00 91.56 85 GLN A N 1
ATOM 719 C CA . GLN A 1 85 ? -4.877 -7.592 16.656 1.00 91.56 85 GLN A CA 1
ATOM 720 C C . GLN A 1 85 ? -4.003 -8.692 16.038 1.00 91.56 85 GLN A C 1
ATOM 722 O O . GLN A 1 85 ? -3.473 -8.501 14.946 1.00 91.56 85 GLN A O 1
ATOM 727 N N . LYS A 1 86 ? -3.898 -9.865 16.679 1.00 95.00 86 LYS A N 1
ATOM 728 C CA . LYS A 1 86 ? -3.201 -11.030 16.109 1.00 95.00 86 LYS A CA 1
ATOM 729 C C . LYS A 1 86 ? -3.908 -11.567 14.860 1.00 95.00 86 LYS A C 1
ATOM 731 O O . LYS A 1 86 ? -3.238 -11.900 13.889 1.00 95.00 86 LYS A O 1
ATOM 736 N N . MET A 1 87 ? -5.239 -11.632 14.861 1.00 95.69 87 MET A N 1
ATOM 737 C CA . MET A 1 87 ? -6.015 -12.000 13.672 1.00 95.69 87 MET A CA 1
ATOM 738 C C . MET A 1 87 ? -5.804 -10.984 12.538 1.00 95.69 87 MET A C 1
ATOM 740 O O . MET A 1 87 ? -5.457 -11.383 11.430 1.00 95.69 87 MET A O 1
ATOM 744 N N . LEU A 1 88 ? -5.942 -9.681 12.817 1.00 95.06 88 LEU A N 1
ATOM 745 C CA . LEU A 1 88 ? -5.699 -8.609 11.841 1.00 95.06 88 LEU A CA 1
ATOM 746 C C . LEU A 1 88 ? -4.286 -8.658 11.257 1.00 95.06 88 LEU A C 1
ATOM 748 O O . LEU A 1 88 ? -4.118 -8.439 10.061 1.00 95.06 88 LEU A O 1
ATOM 752 N N . PHE A 1 89 ? -3.284 -8.953 12.087 1.00 95.62 89 PHE A N 1
ATOM 753 C CA . PHE A 1 89 ? -1.904 -9.135 11.648 1.00 95.62 89 PHE A CA 1
ATOM 754 C C . PHE A 1 89 ? -1.799 -10.232 10.584 1.00 95.62 89 PHE A C 1
ATOM 756 O O . PHE A 1 89 ? -1.230 -9.991 9.523 1.00 95.62 89 PHE A O 1
ATOM 763 N N . TRP A 1 90 ? -2.387 -11.406 10.827 1.00 97.56 90 TRP A N 1
ATOM 764 C CA . TRP A 1 90 ? -2.354 -12.502 9.857 1.00 97.56 90 TRP A CA 1
ATOM 765 C C . TRP A 1 90 ? -3.131 -12.177 8.585 1.00 97.56 90 TRP A C 1
ATOM 767 O O . TRP A 1 90 ? -2.612 -12.411 7.498 1.00 97.56 90 TRP A O 1
ATOM 777 N N . VAL A 1 91 ? -4.324 -11.582 8.700 1.00 96.88 91 VAL A N 1
ATOM 778 C CA . VAL A 1 91 ? -5.099 -11.138 7.528 1.00 96.88 91 VAL A CA 1
ATOM 779 C C . VAL A 1 91 ? -4.271 -10.173 6.680 1.00 96.88 91 VAL A C 1
ATOM 781 O O . VAL A 1 91 ? -4.165 -10.369 5.473 1.00 96.88 91 VAL A O 1
ATOM 784 N N . TYR A 1 92 ? -3.630 -9.181 7.303 1.00 97.50 92 TYR A N 1
ATOM 785 C CA . TYR A 1 92 ? -2.778 -8.208 6.620 1.00 97.50 92 TYR A CA 1
ATOM 786 C C . TYR A 1 92 ? -1.571 -8.864 5.938 1.00 97.50 92 TYR A C 1
ATOM 788 O O . TYR A 1 92 ? -1.368 -8.665 4.744 1.00 97.50 92 TYR A O 1
ATOM 796 N N . PHE A 1 93 ? -0.773 -9.653 6.663 1.00 97.50 93 PHE A N 1
ATOM 797 C CA . PHE A 1 93 ? 0.469 -10.205 6.117 1.00 97.50 93 PHE A CA 1
ATOM 798 C C . PHE A 1 93 ? 0.236 -11.285 5.062 1.00 97.50 93 PHE A C 1
ATOM 800 O O . PHE A 1 93 ? 0.971 -11.325 4.082 1.00 97.50 93 PHE A O 1
ATOM 807 N N . VAL A 1 94 ? -0.777 -12.140 5.224 1.00 97.56 94 VAL A N 1
ATOM 808 C CA . VAL A 1 94 ? -1.057 -13.208 4.252 1.00 97.56 94 VAL A CA 1
ATOM 809 C C . VAL A 1 94 ? -1.578 -12.621 2.943 1.00 97.56 94 VAL A C 1
ATOM 811 O O . VAL A 1 94 ? -1.043 -12.934 1.885 1.00 97.56 94 VAL A O 1
ATOM 814 N N . THR A 1 95 ? -2.580 -11.740 3.000 1.00 96.62 95 THR A N 1
ATOM 815 C CA . THR A 1 95 ? -3.176 -11.157 1.784 1.00 96.62 95 THR A CA 1
ATOM 816 C C . THR A 1 95 ? -2.176 -10.289 1.025 1.00 96.62 95 THR A C 1
ATOM 818 O O . THR A 1 95 ? -1.961 -10.505 -0.167 1.00 96.62 95 THR A O 1
ATOM 821 N N . ASN A 1 96 ? -1.498 -9.366 1.717 1.00 97.56 96 ASN A N 1
ATOM 822 C CA . ASN A 1 96 ? -0.496 -8.511 1.085 1.00 97.56 96 ASN A CA 1
ATOM 823 C C . ASN A 1 96 ? 0.748 -9.291 0.668 1.00 97.56 96 ASN A C 1
ATOM 825 O O . ASN A 1 96 ? 1.297 -9.000 -0.385 1.00 97.56 96 ASN A O 1
ATOM 829 N N . GLY A 1 97 ? 1.184 -10.284 1.448 1.00 96.75 97 GLY A N 1
ATOM 830 C CA . GLY A 1 97 ? 2.344 -11.108 1.112 1.00 96.75 97 GLY A CA 1
ATOM 831 C C . GLY A 1 97 ? 2.130 -11.916 -0.166 1.00 96.75 97 GLY A C 1
ATOM 832 O O . GLY A 1 97 ? 2.992 -11.905 -1.041 1.00 96.75 97 GLY A O 1
ATOM 833 N N . LEU A 1 98 ? 0.963 -12.554 -0.313 1.00 96.25 98 LEU A N 1
ATOM 834 C CA . LEU A 1 98 ? 0.610 -13.289 -1.530 1.00 96.25 98 LEU A CA 1
ATOM 835 C C . LEU A 1 98 ? 0.481 -12.356 -2.738 1.00 96.25 98 LEU A C 1
ATOM 837 O O . LEU A 1 98 ? 1.078 -12.621 -3.777 1.00 96.25 98 LEU A O 1
ATOM 841 N N . ALA A 1 99 ? -0.247 -11.244 -2.595 1.00 95.19 99 ALA A N 1
ATOM 842 C CA . ALA A 1 99 ? -0.410 -10.281 -3.681 1.00 95.19 99 ALA A CA 1
ATOM 843 C C . ALA A 1 99 ? 0.931 -9.652 -4.094 1.00 95.19 99 ALA A C 1
ATOM 845 O O . ALA A 1 99 ? 1.216 -9.494 -5.278 1.00 95.19 99 ALA A O 1
ATOM 846 N N . TYR A 1 100 ? 1.790 -9.337 -3.123 1.00 95.62 100 TYR A N 1
ATOM 847 C CA . TYR A 1 100 ? 3.125 -8.822 -3.394 1.00 95.62 100 TYR A CA 1
ATOM 848 C C . TYR A 1 100 ? 3.989 -9.857 -4.115 1.00 95.62 100 TYR A C 1
ATOM 850 O O . TYR A 1 100 ? 4.595 -9.520 -5.122 1.00 95.62 100 TYR A O 1
ATOM 858 N N . ALA A 1 101 ? 3.984 -11.121 -3.680 1.00 95.19 101 ALA A N 1
ATOM 859 C CA . ALA A 1 101 ? 4.705 -12.198 -4.360 1.00 95.19 101 ALA A CA 1
ATOM 860 C C . ALA A 1 101 ? 4.259 -12.371 -5.823 1.00 95.19 101 ALA A C 1
ATOM 862 O O . ALA A 1 101 ? 5.100 -12.564 -6.697 1.00 95.19 101 ALA A O 1
ATOM 863 N N . MET A 1 102 ? 2.959 -12.231 -6.107 1.00 92.94 102 MET A N 1
ATOM 864 C CA . MET A 1 102 ? 2.429 -12.299 -7.475 1.00 92.94 102 MET A CA 1
ATOM 865 C C . MET A 1 102 ? 2.976 -11.200 -8.393 1.00 92.94 102 MET A C 1
ATOM 867 O O . MET A 1 102 ? 3.124 -11.453 -9.584 1.00 92.94 102 MET A O 1
ATOM 871 N N . ASN A 1 103 ? 3.351 -10.026 -7.866 1.00 92.12 103 ASN A N 1
ATOM 872 C CA . ASN A 1 103 ? 3.972 -8.978 -8.686 1.00 92.12 103 ASN A CA 1
ATOM 873 C C . ASN A 1 103 ? 5.304 -9.444 -9.302 1.00 92.12 103 ASN A C 1
ATOM 875 O O . ASN A 1 103 ? 5.671 -8.958 -10.364 1.00 92.12 103 ASN A O 1
ATOM 879 N N . PHE A 1 104 ? 6.009 -10.392 -8.673 1.00 91.56 104 PHE A N 1
ATOM 880 C CA . PHE A 1 104 ? 7.306 -10.894 -9.142 1.00 91.56 104 PHE A CA 1
ATOM 881 C C . PHE A 1 104 ? 7.210 -12.012 -10.184 1.00 91.56 104 PHE A C 1
ATOM 883 O O . PHE A 1 104 ? 8.229 -12.349 -10.784 1.00 91.56 104 PHE A O 1
ATOM 890 N N . GLY A 1 105 ? 6.028 -12.600 -10.403 1.00 87.19 105 GLY A N 1
ATOM 891 C CA . GLY A 1 105 ? 5.863 -13.711 -11.352 1.00 87.19 105 GLY A CA 1
ATOM 892 C C . GLY A 1 105 ? 6.251 -13.338 -12.785 1.00 87.19 105 GLY A C 1
ATOM 893 O O . GLY A 1 105 ? 6.763 -14.170 -13.523 1.00 87.19 105 GLY A O 1
ATOM 894 N N . ASP A 1 106 ? 6.089 -12.059 -13.113 1.00 79.00 106 ASP A N 1
ATOM 895 C CA . ASP A 1 106 ? 6.281 -11.477 -14.438 1.00 79.00 106 ASP A CA 1
ATOM 896 C C . ASP A 1 106 ? 7.545 -10.598 -14.521 1.00 79.00 106 ASP A C 1
ATOM 898 O O . ASP A 1 106 ? 7.668 -9.740 -15.386 1.00 79.00 106 ASP A O 1
ATOM 902 N N . PHE A 1 107 ? 8.500 -10.741 -13.595 1.00 82.75 107 PHE A N 1
ATOM 903 C CA . PHE A 1 107 ? 9.644 -9.818 -13.524 1.00 82.75 107 PHE A CA 1
ATOM 904 C C . PHE A 1 107 ? 10.693 -9.982 -14.618 1.00 82.75 107 PHE A C 1
ATOM 906 O O . PHE A 1 107 ? 11.446 -9.039 -14.857 1.00 82.75 107 PHE A O 1
ATOM 913 N N . VAL A 1 108 ? 10.785 -11.149 -15.247 1.00 72.56 108 VAL A N 1
ATOM 914 C CA . VAL A 1 108 ? 11.817 -11.436 -16.245 1.00 72.56 108 VAL A CA 1
ATOM 915 C C . VAL A 1 108 ? 11.133 -11.768 -17.561 1.00 72.56 108 VAL A C 1
ATOM 917 O O . VAL A 1 108 ? 10.542 -12.841 -17.687 1.00 72.56 108 VAL A O 1
ATOM 920 N N . TYR A 1 109 ? 11.243 -10.842 -18.513 1.00 64.56 109 TYR A N 1
ATOM 921 C CA . TYR A 1 109 ? 10.870 -11.013 -19.914 1.00 64.56 109 TYR A CA 1
ATOM 922 C C . TYR A 1 109 ? 12.085 -10.850 -20.830 1.00 64.56 109 TYR A C 1
ATOM 924 O O . TYR A 1 109 ? 13.042 -10.134 -20.450 1.00 64.56 109 TYR A O 1
#

Foldseek 3Di:
DVVVLVVLVVVVVVLLVVLLVLVVVLLVLLCVQCVVPDDDPDPVSVVVVVVVVSVVVVVVSCVLCVVLVVLSNPPDPCNPPPVSVVVSVCSSCVSSVVVSVVSCPNSHD

Sequence (109 aa):
MKESRFREIYVLLYRLGLVFLFYQIARLLFWFFNRNLIKIESASEYFNIAYYGTAFDTTAILYINALFILLSIIPLTINTKKSYQKMLFWVYFVTNGLAYAMNFGDFVY

Secondary structure (DSSP, 8-state):
-HHHHHHHHHHHHHHHHHHHHHHHHHHHHHHHHTTTTS---SHHHHHHHHHHHHHHHHHHHHHHTHHHHHHHHS--TTTTSHHHHHHHHHHHHHHHHHHHHHHTTT---

Radius of gyration: 17.09 Å; chains: 1; bounding box: 32×26×47 Å

pLDDT: mean 90.62, std 8.4, range [53.59, 97.75]